Protein AF-A0A821RP62-F1 (afdb_monomer)

Organism: NCBI:txid392032

Secondary structure (DSSP, 8-state):
--TTTTTHHHHT-GGGHHHHHHHHHTT--HHHHTSPP--------TTSTTTTTHHHHHHHHHHHHHHHHHHTT--

Nearest PDB structures (foldseek):
  5ze4-assembly1_A  TM=9.972E-01  e=1.343E-03  Arabidopsis thaliana
  9jpi-assembly1_A-2  TM=9.959E-01  e=1.741E-03  Arabidopsis thaliana
  6ovt-assembly1_B  TM=9.388E-01  e=3.230E-02  Mycobacterium tuberculosis
  6ovt-assembly1_C  TM=9.549E-01  e=3.230E-02  Mycobacterium tuberculosis

Solvent-accessible surface area (backbone atoms only — not comparable to full-atom values): 4610 Å² total; per-residue (Å²): 128,72,82,19,73,67,47,38,64,44,51,68,38,77,90,32,52,68,60,40,52,55,47,41,73,76,70,50,51,78,76,55,44,69,43,59,77,80,88,86,86,63,82,47,45,83,90,43,87,94,24,46,60,35,50,63,53,46,54,52,53,53,51,52,55,57,52,53,39,68,75,66,69,69,122

Foldseek 3Di:
DQQAVPLCVQLVDPVNVVSNVVVVVVVDDNLNSSHHDDDQDAPADCPDPVRVCRVVVSVVVVVVVVVVCVVVVVD

Structure (mmCIF, N/CA/C/O backbone):
data_AF-A0A821RP62-F1
#
_entry.id   AF-A0A821RP62-F1
#
loop_
_atom_site.group_PDB
_atom_site.id
_atom_site.type_symbol
_atom_site.label_atom_id
_atom_site.label_alt_id
_atom_site.label_comp_id
_atom_site.label_asym_id
_atom_site.label_entity_id
_atom_site.label_seq_id
_atom_site.pdbx_PDB_ins_code
_atom_site.Cartn_x
_atom_site.Cartn_y
_atom_site.Cartn_z
_atom_site.occupancy
_atom_site.B_iso_or_equiv
_atom_site.auth_seq_id
_atom_site.auth_comp_id
_atom_site.auth_asym_id
_atom_site.auth_atom_id
_atom_site.pdbx_PDB_model_num
ATOM 1 N N . MET A 1 1 ? -0.746 3.056 21.137 1.00 63.59 1 MET A N 1
ATOM 2 C CA . MET A 1 1 ? -1.435 3.825 20.072 1.00 63.59 1 MET A CA 1
ATOM 3 C C . MET A 1 1 ? -1.929 2.836 19.025 1.00 63.59 1 MET A C 1
ATOM 5 O O . MET A 1 1 ? -1.261 1.818 18.879 1.00 63.59 1 MET A O 1
ATOM 9 N N . PRO A 1 2 ? -3.052 3.091 18.332 1.00 81.94 2 PRO A N 1
ATOM 10 C CA . PRO A 1 2 ? -3.512 2.233 17.239 1.00 81.94 2 PRO A CA 1
ATOM 11 C C . PRO A 1 2 ? -2.419 2.065 16.175 1.00 81.94 2 PRO A C 1
ATOM 13 O O . PRO A 1 2 ? -1.698 3.023 15.883 1.00 81.94 2 PRO A O 1
ATOM 16 N N . SER A 1 3 ? -2.291 0.870 15.597 1.00 87.69 3 SER A N 1
ATOM 17 C CA . SER A 1 3 ? -1.288 0.571 14.560 1.00 87.69 3 SER A CA 1
ATOM 18 C C . SER A 1 3 ? -1.539 1.337 13.252 1.00 87.69 3 SER A C 1
ATOM 20 O O . SER A 1 3 ? -0.616 1.564 12.477 1.00 87.69 3 SER A O 1
ATOM 22 N N . ASN A 1 4 ? -2.767 1.812 13.033 1.00 94.75 4 ASN A N 1
ATOM 23 C CA . ASN A 1 4 ? -3.246 2.457 11.813 1.00 94.75 4 ASN A CA 1
ATOM 24 C C . ASN A 1 4 ? -3.362 3.996 11.929 1.00 94.75 4 ASN A C 1
ATOM 26 O O . ASN A 1 4 ? -4.243 4.618 11.333 1.00 94.75 4 ASN A O 1
ATOM 30 N N . LYS A 1 5 ? -2.466 4.640 12.693 1.00 95.44 5 LYS A N 1
ATOM 31 C CA . LYS A 1 5 ? -2.499 6.086 13.015 1.00 95.44 5 LYS A CA 1
ATOM 32 C C . LYS A 1 5 ? -2.793 7.014 11.824 1.00 95.44 5 LYS A C 1
ATOM 34 O O . LYS A 1 5 ? -3.496 8.002 12.000 1.00 95.44 5 LYS A O 1
ATOM 39 N N . TYR A 1 6 ? -2.247 6.724 10.644 1.00 96.19 6 TYR A N 1
ATOM 40 C CA . TYR A 1 6 ? -2.448 7.548 9.447 1.00 96.19 6 TYR A CA 1
ATOM 41 C C . TYR A 1 6 ? -3.610 7.058 8.581 1.00 96.19 6 TYR A C 1
ATOM 43 O O . TYR A 1 6 ? -4.464 7.860 8.212 1.00 96.19 6 TYR A O 1
ATOM 51 N N . SER A 1 7 ? -3.687 5.754 8.294 1.00 96.88 7 SER A N 1
ATOM 52 C CA . SER A 1 7 ? -4.752 5.204 7.445 1.00 96.88 7 SER A CA 1
ATOM 53 C C . SER A 1 7 ? -6.145 5.389 8.050 1.00 96.88 7 SER A C 1
ATOM 55 O O . SER A 1 7 ? -7.092 5.636 7.306 1.00 96.88 7 SER A O 1
ATOM 57 N N . SER A 1 8 ? -6.255 5.403 9.382 1.00 96.56 8 SER A N 1
ATOM 58 C CA . SER A 1 8 ? -7.505 5.665 10.113 1.00 96.56 8 SER A CA 1
ATOM 59 C C . SER A 1 8 ? -8.214 6.963 9.738 1.00 96.56 8 SER A C 1
ATOM 61 O O . SER A 1 8 ? -9.444 7.034 9.804 1.00 96.56 8 SER A O 1
ATOM 63 N N . GLN A 1 9 ? -7.473 7.977 9.278 1.00 96.25 9 GLN A N 1
ATOM 64 C CA . GLN A 1 9 ? -8.071 9.225 8.805 1.00 96.25 9 GLN A CA 1
ATOM 65 C C . GLN A 1 9 ? -9.020 8.991 7.629 1.00 96.25 9 GLN A C 1
ATOM 67 O O . GLN A 1 9 ? -10.059 9.638 7.563 1.00 96.25 9 GLN A O 1
ATOM 72 N N . LEU A 1 10 ? -8.694 8.049 6.740 1.00 96.62 10 LEU A N 1
ATOM 73 C CA . LEU A 1 10 ? -9.532 7.679 5.601 1.00 96.62 10 LEU A CA 1
ATOM 74 C C . LEU A 1 10 ? -10.449 6.502 5.938 1.00 96.62 10 LEU A C 1
ATOM 76 O O . LEU A 1 10 ? -11.607 6.492 5.526 1.00 96.62 10 LEU A O 1
ATOM 80 N N . THR A 1 11 ? -9.958 5.522 6.699 1.00 97.25 11 THR A N 1
ATOM 81 C CA . THR A 1 11 ? -10.662 4.249 6.889 1.00 97.25 11 THR A CA 1
ATOM 82 C C . THR A 1 11 ? -11.698 4.246 8.015 1.00 97.25 11 THR A C 1
ATOM 84 O O . THR A 1 11 ? -12.559 3.372 8.011 1.00 97.25 11 THR A O 1
ATOM 87 N N . GLN A 1 12 ? -11.670 5.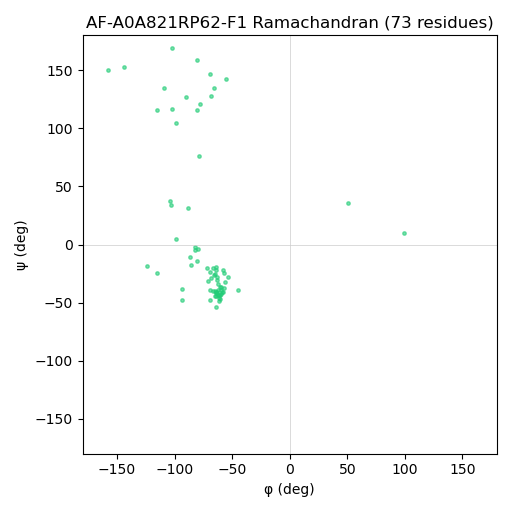203 8.955 1.00 96.00 12 GLN A N 1
ATOM 88 C CA . GLN A 1 12 ? -12.659 5.295 10.048 1.00 96.00 12 GLN A CA 1
ATOM 89 C C . GLN A 1 12 ? -13.540 6.552 10.007 1.00 96.00 12 GLN A C 1
ATOM 91 O O . GLN A 1 12 ? -14.640 6.552 10.564 1.00 96.00 12 GLN A O 1
ATOM 96 N N . ASN A 1 13 ? -13.093 7.644 9.384 1.00 95.81 13 ASN A N 1
ATOM 97 C CA . ASN A 1 13 ? -13.868 8.883 9.373 1.00 95.81 13 ASN A CA 1
ATOM 98 C C . ASN A 1 13 ? -14.970 8.835 8.301 1.00 95.81 13 ASN A C 1
ATOM 100 O O . ASN A 1 13 ? -14.696 8.816 7.103 1.00 95.81 13 ASN A O 1
ATOM 104 N N . LYS A 1 14 ? -16.231 8.881 8.747 1.00 95.38 14 LYS A N 1
ATOM 105 C CA . LYS A 1 14 ? -17.432 8.823 7.895 1.00 95.38 14 LYS A CA 1
ATOM 106 C C . LYS A 1 14 ? -17.499 9.926 6.831 1.00 95.38 14 LYS A C 1
ATOM 108 O O . LYS A 1 14 ? -18.173 9.742 5.823 1.00 95.38 14 LYS A O 1
ATOM 113 N N . ALA A 1 15 ? -16.793 11.044 7.018 1.00 97.44 15 ALA A N 1
ATOM 114 C CA . ALA A 1 15 ? -16.704 12.103 6.014 1.00 97.44 15 ALA A CA 1
ATOM 115 C C . ALA A 1 15 ? -16.001 11.649 4.717 1.00 97.44 15 ALA A C 1
ATOM 117 O O . ALA A 1 15 ? -16.237 12.237 3.665 1.00 97.44 15 ALA A O 1
ATOM 118 N N . TYR A 1 16 ? -15.178 10.592 4.763 1.00 97.25 16 TYR A N 1
ATOM 119 C CA . TYR A 1 16 ? -14.415 10.081 3.617 1.00 97.25 16 TYR A CA 1
ATOM 120 C C . TYR A 1 16 ? -15.004 8.794 3.017 1.00 97.25 16 TYR A C 1
ATOM 122 O O . TYR A 1 16 ? -14.268 7.919 2.560 1.00 97.25 16 TYR A O 1
ATOM 130 N N . GLY A 1 17 ? -16.336 8.680 2.968 1.00 97.38 17 GLY A N 1
ATOM 131 C CA . GLY A 1 17 ? -17.018 7.506 2.405 1.00 97.38 17 GLY A CA 1
ATOM 132 C C . GLY A 1 17 ? -16.620 7.179 0.955 1.00 97.38 17 GLY A C 1
ATOM 13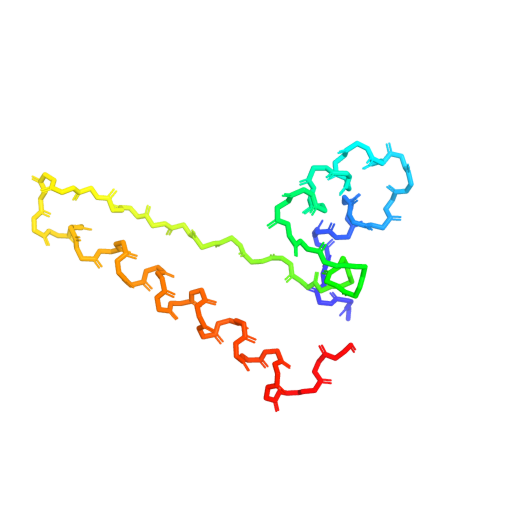3 O O . GLY A 1 17 ? -16.523 6.011 0.592 1.00 97.38 17 GLY A O 1
ATOM 134 N N . THR A 1 18 ? -16.299 8.182 0.131 1.00 97.56 18 THR A N 1
ATOM 135 C CA . THR A 1 18 ? -15.800 7.965 -1.241 1.00 97.56 18 THR A CA 1
ATOM 136 C C . THR A 1 18 ? -14.396 7.364 -1.269 1.00 97.56 18 THR A C 1
ATOM 138 O O . THR A 1 18 ? -14.135 6.468 -2.068 1.00 97.56 18 THR A O 1
ATOM 141 N N . ALA A 1 19 ? -13.499 7.794 -0.375 1.00 97.81 19 ALA A N 1
ATOM 142 C CA . ALA A 1 19 ? -12.174 7.191 -0.241 1.00 97.81 19 ALA A CA 1
ATOM 143 C C . ALA A 1 19 ? -12.281 5.738 0.245 1.00 97.81 19 ALA A C 1
ATOM 145 O O . ALA A 1 19 ? -11.590 4.864 -0.271 1.00 97.81 19 ALA A O 1
ATOM 146 N N . GLN A 1 20 ? -13.197 5.463 1.179 1.00 98.38 20 GLN A N 1
ATOM 147 C CA . GLN A 1 20 ? -13.486 4.104 1.645 1.00 98.38 20 GLN A CA 1
ATOM 148 C C . GLN A 1 20 ? -14.014 3.226 0.507 1.00 98.38 20 GLN A C 1
ATOM 150 O O . GLN A 1 20 ? -13.529 2.113 0.337 1.00 98.38 20 GLN A O 1
ATOM 155 N N . ALA A 1 21 ? -14.929 3.733 -0.326 1.00 98.19 21 ALA A N 1
ATOM 156 C CA . ALA A 1 21 ? -15.426 3.011 -1.499 1.00 98.19 21 ALA A CA 1
ATOM 157 C C . ALA A 1 21 ? -14.303 2.658 -2.492 1.00 98.19 21 ALA A C 1
ATOM 159 O O . ALA A 1 21 ? -14.247 1.530 -2.977 1.00 98.19 21 ALA A O 1
ATOM 160 N N . MET A 1 22 ? -13.374 3.587 -2.748 1.00 98.44 22 MET A N 1
ATOM 161 C CA . MET A 1 22 ? -12.201 3.312 -3.587 1.00 98.44 22 MET A CA 1
ATOM 162 C C . MET A 1 22 ? -11.294 2.243 -2.970 1.00 98.44 22 MET A C 1
ATOM 164 O O . MET A 1 22 ? -10.822 1.362 -3.679 1.00 98.44 22 MET A O 1
ATOM 168 N N . LEU A 1 23 ? -11.085 2.278 -1.652 1.00 97.88 23 LEU A N 1
ATOM 169 C CA . LEU A 1 23 ? -10.301 1.268 -0.940 1.00 97.88 23 LEU A CA 1
ATOM 170 C C . LEU A 1 23 ? -10.957 -0.121 -1.014 1.00 97.88 23 LEU A C 1
ATOM 172 O O . LEU A 1 23 ? -10.274 -1.090 -1.347 1.00 97.88 23 LEU A O 1
ATOM 176 N N . TYR A 1 24 ? -12.275 -0.217 -0.819 1.00 98.00 24 TYR A N 1
ATOM 177 C CA . TYR A 1 24 ? -13.029 -1.460 -1.027 1.00 98.00 24 TYR A CA 1
ATOM 178 C C . TYR A 1 24 ? -12.891 -1.986 -2.463 1.00 98.00 24 TYR A C 1
ATOM 180 O O . TYR A 1 24 ? -12.679 -3.179 -2.664 1.00 98.00 24 TYR A O 1
ATOM 188 N N . ALA A 1 25 ? -12.924 -1.107 -3.470 1.00 98.12 25 ALA A N 1
ATOM 189 C CA . ALA A 1 25 ? -12.765 -1.496 -4.873 1.00 98.12 25 ALA A CA 1
ATOM 190 C C . ALA A 1 25 ? -11.382 -2.099 -5.198 1.00 98.12 25 ALA A C 1
ATOM 192 O O . ALA A 1 25 ? -11.253 -2.822 -6.184 1.00 98.12 25 ALA A O 1
ATOM 193 N N . THR A 1 26 ? -10.359 -1.860 -4.366 1.00 96.56 26 THR A N 1
ATOM 194 C CA . THR A 1 26 ? -9.045 -2.524 -4.493 1.00 96.56 26 THR A CA 1
ATOM 195 C C . THR A 1 26 ? -9.011 -3.945 -3.914 1.00 96.56 26 THR A C 1
ATOM 197 O O . THR A 1 26 ? -7.996 -4.630 -4.033 1.00 96.56 26 THR A O 1
ATOM 200 N N . GLY A 1 27 ? -10.112 -4.399 -3.306 1.00 95.75 27 GLY A N 1
ATOM 201 C CA . GLY A 1 27 ? -10.254 -5.728 -2.712 1.00 95.75 27 GLY A CA 1
ATOM 202 C C . GLY A 1 27 ? -10.055 -5.782 -1.196 1.00 95.75 27 GLY A C 1
ATOM 203 O O . GLY A 1 27 ? -9.973 -6.881 -0.654 1.00 95.75 27 GLY A O 1
ATOM 204 N N . LEU A 1 28 ? -9.972 -4.638 -0.505 1.00 95.38 28 LEU A N 1
ATOM 205 C CA . LEU A 1 28 ? -9.972 -4.611 0.962 1.00 95.38 28 LEU A CA 1
ATOM 206 C C . LEU A 1 28 ? -11.346 -5.003 1.515 1.00 95.38 28 LEU A C 1
ATOM 208 O O . LEU A 1 28 ? -12.375 -4.686 0.925 1.00 95.38 28 LEU A O 1
ATOM 212 N N . THR A 1 29 ? -11.358 -5.662 2.669 1.00 95.56 29 THR A N 1
ATOM 213 C CA . THR A 1 29 ? -12.566 -6.013 3.426 1.00 95.56 29 THR A CA 1
ATOM 214 C C . THR A 1 29 ? -12.769 -5.071 4.613 1.00 95.56 29 THR A C 1
ATOM 216 O O . THR A 1 29 ? -11.883 -4.296 4.966 1.00 95.56 29 THR A O 1
ATOM 219 N N . GLU A 1 30 ? -13.931 -5.122 5.264 1.00 94.75 30 GLU A N 1
ATOM 220 C CA . GLU A 1 30 ? -14.194 -4.277 6.438 1.00 94.75 30 GLU A CA 1
ATOM 221 C C . GLU A 1 30 ? -13.192 -4.510 7.592 1.00 94.75 30 GLU A C 1
ATOM 223 O O . GLU A 1 30 ? -12.680 -3.524 8.126 1.00 94.75 30 GLU A O 1
ATOM 228 N N . PRO A 1 31 ? -12.784 -5.757 7.915 1.00 92.50 31 PRO A N 1
ATOM 229 C CA . PRO A 1 31 ? -11.660 -5.998 8.824 1.00 92.50 31 PRO A CA 1
ATOM 230 C C . PRO A 1 31 ? -10.342 -5.342 8.384 1.00 92.50 31 PRO A C 1
ATOM 232 O O . PRO A 1 31 ? -9.607 -4.813 9.217 1.00 92.50 31 PRO A O 1
ATOM 235 N N . ASP A 1 32 ? -10.041 -5.305 7.081 1.00 93.38 32 ASP A N 1
ATOM 236 C CA . ASP A 1 32 ? -8.811 -4.676 6.581 1.00 93.38 32 ASP A CA 1
ATOM 237 C C . ASP A 1 32 ? -8.780 -3.163 6.810 1.00 93.38 32 ASP A C 1
ATOM 239 O O . ASP A 1 32 ? -7.706 -2.578 6.960 1.00 93.38 32 ASP A O 1
ATOM 243 N N . MET A 1 33 ? -9.942 -2.515 6.894 1.00 95.25 33 MET A N 1
ATOM 244 C CA . MET A 1 33 ? -10.039 -1.072 7.132 1.00 95.25 33 MET A CA 1
ATOM 245 C C . MET A 1 33 ? -9.510 -0.674 8.519 1.00 95.25 33 MET A C 1
ATOM 247 O O . MET A 1 33 ? -9.035 0.455 8.704 1.00 95.25 33 MET A O 1
ATOM 251 N N . ALA A 1 34 ? -9.528 -1.598 9.484 1.00 93.56 34 ALA A N 1
ATOM 252 C CA . ALA A 1 34 ? -8.950 -1.408 10.814 1.00 93.56 34 ALA A CA 1
ATOM 253 C C . ALA A 1 34 ? -7.423 -1.628 10.851 1.00 93.56 34 ALA A C 1
ATOM 255 O O . ALA A 1 34 ? -6.762 -1.212 11.806 1.00 93.56 34 ALA A O 1
ATOM 256 N N . ARG A 1 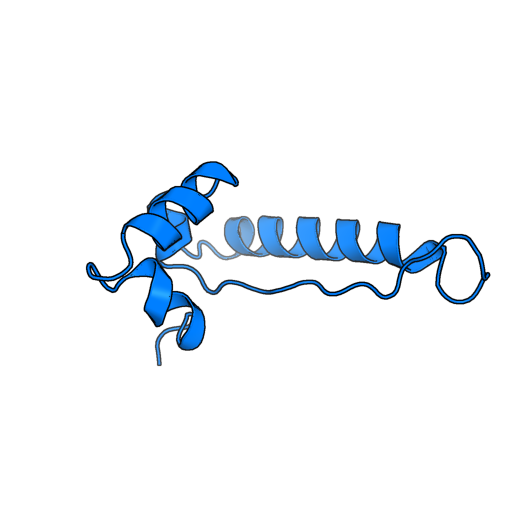35 ? -6.835 -2.232 9.812 1.00 91.31 35 ARG A N 1
ATOM 257 C CA . ARG A 1 35 ? -5.403 -2.549 9.760 1.00 91.31 35 ARG A CA 1
ATOM 258 C C . ARG A 1 35 ? -4.558 -1.336 9.363 1.00 91.31 35 ARG A C 1
ATOM 260 O O . ARG A 1 35 ? -5.021 -0.356 8.770 1.00 91.31 35 ARG A O 1
ATOM 267 N N . ALA A 1 36 ? -3.274 -1.397 9.707 1.00 93.50 36 ALA A N 1
ATOM 268 C CA . ALA A 1 36 ? -2.296 -0.432 9.223 1.00 93.50 36 ALA A CA 1
ATOM 269 C C . ALA A 1 36 ? -2.086 -0.627 7.716 1.00 93.50 36 ALA A C 1
ATOM 271 O O . ALA A 1 36 ? -1.799 -1.736 7.270 1.00 93.50 36 ALA A O 1
ATOM 272 N N . GLN A 1 37 ? -2.204 0.445 6.934 1.00 94.88 37 GLN A N 1
ATOM 273 C CA . GLN A 1 37 ? -1.898 0.395 5.505 1.00 94.88 37 GLN A CA 1
ATOM 274 C C . GLN A 1 37 ? -0.423 0.733 5.284 1.00 94.88 37 GLN A C 1
ATOM 276 O O . GLN A 1 37 ? 0.059 1.767 5.749 1.00 94.88 37 GLN A O 1
ATOM 281 N N . VAL A 1 38 ? 0.286 -0.141 4.571 1.00 94.12 38 VAL A N 1
ATOM 282 C CA . VAL A 1 38 ? 1.720 -0.010 4.287 1.00 94.12 38 VAL A CA 1
ATOM 283 C C . VAL A 1 38 ? 1.912 0.164 2.784 1.00 94.12 38 VAL A C 1
ATOM 285 O O . VAL A 1 38 ? 1.607 -0.736 2.006 1.00 94.12 38 VAL A O 1
ATOM 288 N N . GLY A 1 39 ? 2.419 1.326 2.372 1.00 96.12 39 GLY A N 1
ATOM 289 C CA . GLY A 1 39 ? 2.789 1.578 0.980 1.00 96.12 39 GLY A CA 1
ATOM 290 C C . GLY A 1 39 ? 4.131 0.932 0.642 1.00 96.12 39 GLY A C 1
ATOM 291 O O . GLY A 1 39 ? 5.143 1.260 1.259 1.00 96.12 39 GLY A O 1
ATOM 292 N N . ILE A 1 40 ? 4.150 0.038 -0.347 1.00 96.88 40 ILE A N 1
ATOM 293 C CA . ILE A 1 40 ? 5.375 -0.582 -0.868 1.00 96.88 40 ILE A CA 1
ATOM 294 C C . ILE A 1 40 ? 5.774 0.175 -2.132 1.00 96.88 40 ILE A C 1
ATOM 296 O O . ILE A 1 40 ? 5.139 0.038 -3.175 1.00 96.88 40 ILE A O 1
ATOM 300 N N . VAL A 1 41 ? 6.806 1.011 -2.028 1.00 97.31 41 VAL A N 1
ATOM 301 C CA . VAL A 1 41 ? 7.263 1.866 -3.128 1.00 97.31 41 VAL A CA 1
ATOM 302 C C . VAL A 1 41 ? 8.513 1.257 -3.754 1.00 97.31 41 VAL A C 1
ATOM 304 O O . VAL A 1 41 ? 9.545 1.137 -3.097 1.00 97.31 41 VAL A O 1
ATOM 307 N N . SER A 1 42 ? 8.419 0.879 -5.029 1.00 96.94 42 SER A N 1
ATOM 308 C CA . SER A 1 42 ? 9.524 0.299 -5.796 1.00 96.94 42 SER A CA 1
ATOM 309 C C . SER A 1 42 ? 10.022 1.273 -6.854 1.00 96.94 42 SER A C 1
ATOM 311 O O . SER A 1 42 ? 9.224 1.856 -7.583 1.00 96.94 42 SER A O 1
ATOM 313 N N . MET A 1 43 ? 11.342 1.427 -6.969 1.00 97.44 43 MET A N 1
ATOM 314 C CA . MET A 1 43 ? 11.989 2.215 -8.030 1.00 97.44 43 MET A CA 1
ATOM 315 C C . MET A 1 43 ? 12.277 1.368 -9.276 1.00 97.44 43 MET A C 1
ATOM 317 O O . MET A 1 43 ? 13.281 1.577 -9.955 1.00 97.44 43 MET A O 1
ATOM 321 N N . TRP A 1 44 ? 11.429 0.375 -9.545 1.00 97.69 44 TRP A N 1
ATOM 322 C CA . TRP A 1 44 ? 11.576 -0.534 -10.673 1.00 97.69 44 TRP A CA 1
ATOM 323 C C . TRP A 1 44 ? 11.406 0.182 -12.013 1.00 97.69 44 TRP A C 1
ATOM 325 O O . TRP A 1 44 ? 10.463 0.942 -12.221 1.00 97.69 44 TRP A O 1
ATOM 335 N N . TYR A 1 45 ? 12.321 -0.122 -12.926 1.00 97.25 45 TYR A N 1
ATOM 336 C CA . TYR A 1 45 ? 12.162 0.061 -14.360 1.00 97.25 45 TYR A CA 1
ATOM 337 C C . TYR A 1 45 ? 13.147 -0.873 -15.077 1.00 97.25 45 TYR A C 1
ATOM 339 O O . TYR A 1 45 ? 14.225 -1.158 -14.552 1.00 97.25 45 TYR A O 1
ATOM 347 N N . ASP A 1 46 ? 12.808 -1.330 -16.283 1.00 96.81 46 ASP A N 1
ATOM 348 C CA . ASP A 1 46 ? 13.600 -2.348 -16.999 1.00 96.81 46 ASP A CA 1
ATOM 349 C C . ASP A 1 46 ? 14.820 -1.793 -17.755 1.00 96.81 46 ASP A C 1
ATOM 351 O O . ASP A 1 46 ? 15.586 -2.538 -18.359 1.00 96.81 46 ASP A O 1
ATOM 355 N N . GLY A 1 47 ? 15.024 -0.476 -17.727 1.00 98.00 47 GLY A N 1
ATOM 356 C CA . GLY A 1 47 ? 16.085 0.199 -18.477 1.00 98.00 47 GLY A CA 1
ATOM 357 C C . GLY A 1 47 ? 17.461 0.186 -17.806 1.00 98.00 47 GLY A C 1
ATOM 358 O O . GLY A 1 47 ? 18.415 0.671 -18.413 1.00 98.00 47 GLY A O 1
ATOM 359 N N . ASN A 1 48 ? 17.596 -0.325 -16.574 1.00 97.81 48 ASN A N 1
ATOM 360 C CA . ASN A 1 48 ? 18.905 -0.502 -15.944 1.00 97.81 48 ASN A CA 1
ATOM 361 C C . ASN A 1 48 ? 18.997 -1.776 -15.078 1.00 97.81 48 ASN A C 1
ATOM 363 O O . ASN A 1 48 ? 18.001 -2.231 -14.509 1.00 97.81 48 ASN A O 1
ATOM 367 N N . PRO A 1 49 ? 20.210 -2.339 -14.921 1.00 97.00 49 PRO A N 1
ATOM 368 C CA . PRO A 1 49 ? 20.418 -3.519 -14.085 1.00 97.00 49 PRO A CA 1
ATOM 369 C C . PRO A 1 49 ? 20.237 -3.248 -12.585 1.00 97.00 49 PRO A C 1
ATOM 371 O O . PRO A 1 49 ? 19.935 -4.175 -11.840 1.00 97.00 49 PRO A O 1
ATOM 374 N N . CYS A 1 50 ? 20.393 -1.996 -12.137 1.00 97.81 50 CYS A N 1
ATOM 375 C CA . CYS A 1 50 ? 20.274 -1.622 -10.725 1.00 97.81 50 CYS A CA 1
ATOM 376 C C . CYS A 1 50 ? 18.840 -1.749 -10.186 1.00 97.81 50 CYS A C 1
ATOM 378 O O . CYS A 1 50 ? 18.655 -1.955 -8.990 1.00 97.81 50 CYS A O 1
ATOM 380 N N . ASN A 1 51 ? 17.832 -1.592 -11.051 1.00 98.44 51 ASN A N 1
ATOM 381 C CA . ASN A 1 51 ? 16.438 -1.441 -10.649 1.00 98.44 51 ASN A CA 1
ATOM 382 C C . ASN A 1 51 ? 15.504 -2.478 -11.276 1.00 98.44 51 ASN A C 1
ATOM 384 O O . ASN A 1 51 ? 14.420 -2.700 -10.736 1.00 98.44 51 ASN A O 1
ATOM 388 N N . MET A 1 52 ? 15.902 -3.152 -12.360 1.00 97.81 52 MET A N 1
ATOM 389 C CA . MET A 1 52 ? 15.049 -4.133 -13.049 1.00 97.81 52 MET A CA 1
ATOM 390 C C . MET A 1 52 ? 14.567 -5.282 -12.143 1.00 97.81 52 MET A C 1
ATOM 392 O O . MET A 1 52 ? 13.513 -5.866 -12.373 1.00 97.81 52 MET A O 1
ATOM 396 N N . HIS A 1 53 ? 15.293 -5.598 -11.066 1.00 97.69 53 HIS A N 1
ATOM 397 C CA . HIS A 1 53 ? 14.898 -6.637 -10.110 1.00 97.69 53 HIS A CA 1
ATOM 398 C C . HIS A 1 53 ? 13.963 -6.140 -8.990 1.00 97.69 53 HIS A C 1
ATOM 400 O O . HIS A 1 53 ? 13.416 -6.952 -8.240 1.00 97.69 53 HIS A O 1
ATOM 406 N N . LEU A 1 54 ? 13.776 -4.824 -8.837 1.00 98.44 54 LEU A N 1
ATOM 407 C CA . LEU A 1 54 ? 13.023 -4.246 -7.718 1.00 98.44 54 LEU A CA 1
ATOM 408 C C . LEU A 1 54 ? 11.511 -4.490 -7.819 1.00 98.44 54 LEU A 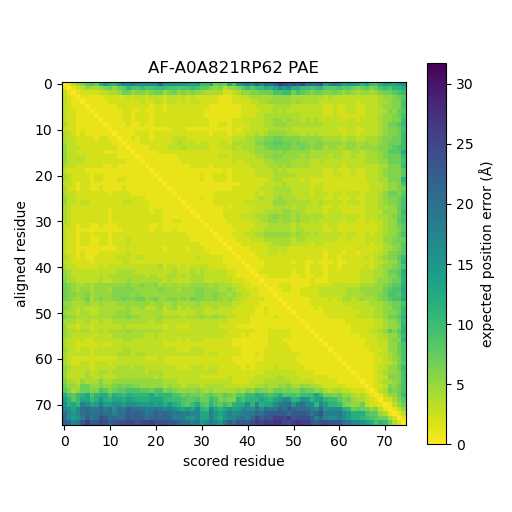C 1
ATOM 410 O O . LEU A 1 54 ? 10.829 -4.429 -6.797 1.00 98.44 54 LEU A O 1
ATOM 414 N N . GLY A 1 55 ? 10.984 -4.796 -9.010 1.00 97.06 55 GLY A N 1
ATOM 415 C CA . GLY A 1 55 ? 9.577 -5.172 -9.188 1.00 97.06 55 GLY A CA 1
ATOM 416 C C . GLY A 1 55 ? 9.269 -6.479 -8.459 1.00 97.06 55 GLY A C 1
ATOM 417 O O . GLY A 1 55 ? 8.446 -6.508 -7.551 1.00 97.06 55 GLY A O 1
ATOM 418 N N . ARG A 1 56 ? 10.057 -7.527 -8.737 1.00 97.62 56 ARG A N 1
ATOM 419 C CA . ARG A 1 56 ? 9.937 -8.826 -8.051 1.00 97.62 56 ARG A CA 1
ATOM 420 C C . ARG A 1 56 ? 10.141 -8.706 -6.544 1.00 97.62 56 ARG A C 1
ATOM 422 O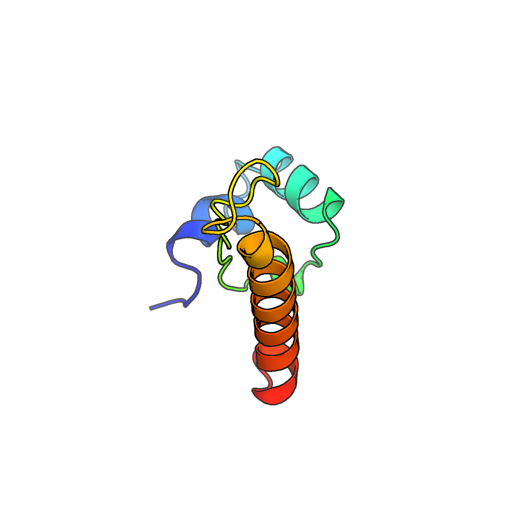 O . ARG A 1 56 ? 9.453 -9.366 -5.776 1.00 97.62 56 ARG A O 1
ATOM 429 N 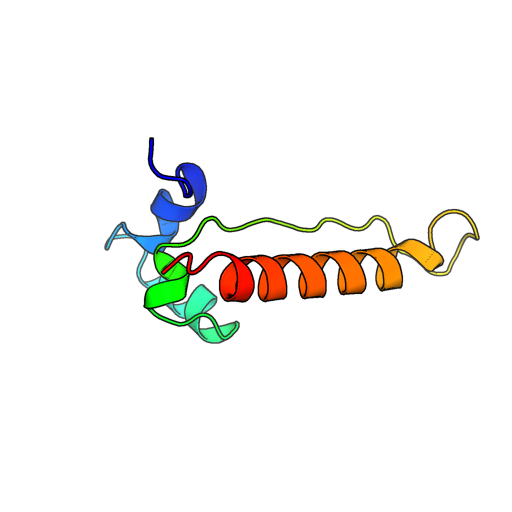N . LEU A 1 57 ? 11.089 -7.871 -6.109 1.00 98.12 57 LEU A N 1
ATOM 430 C CA . LEU A 1 57 ? 11.307 -7.641 -4.681 1.00 98.12 57 LEU A CA 1
ATOM 431 C C . LEU A 1 57 ? 10.069 -7.021 -4.015 1.00 98.12 57 LEU A C 1
ATOM 433 O O . LEU A 1 57 ? 9.724 -7.417 -2.905 1.00 98.12 57 LEU A O 1
ATOM 437 N N . ALA A 1 58 ? 9.379 -6.097 -4.688 1.00 98.25 58 ALA A N 1
ATOM 438 C CA . ALA A 1 58 ? 8.146 -5.506 -4.176 1.00 98.25 58 ALA A CA 1
ATOM 439 C C . ALA A 1 58 ? 7.022 -6.545 -4.035 1.00 98.25 58 ALA A C 1
ATOM 441 O O . ALA A 1 58 ? 6.359 -6.562 -2.997 1.00 98.25 58 ALA A O 1
ATOM 442 N N . ASP A 1 59 ? 6.876 -7.454 -5.005 1.00 97.62 59 ASP A N 1
ATOM 443 C CA . ASP A 1 59 ? 5.903 -8.554 -4.943 1.00 97.62 59 ASP A CA 1
ATOM 444 C C . ASP A 1 59 ? 6.171 -9.480 -3.742 1.00 97.62 59 ASP A C 1
ATOM 446 O O . ASP A 1 59 ? 5.251 -9.823 -2.995 1.00 97.62 59 ASP A O 1
ATOM 450 N N . TYR A 1 60 ? 7.441 -9.831 -3.494 1.00 97.50 60 TYR A N 1
ATOM 451 C CA . TYR A 1 60 ? 7.828 -10.631 -2.324 1.00 97.50 60 TYR A CA 1
ATOM 452 C C . TYR A 1 60 ? 7.501 -9.928 -1.004 1.00 97.50 60 TYR A C 1
ATOM 454 O O . TYR A 1 60 ? 6.977 -10.554 -0.080 1.00 97.50 60 TYR A O 1
ATOM 462 N N . VAL A 1 61 ? 7.780 -8.625 -0.906 1.00 97.12 61 VAL A N 1
ATOM 463 C CA . VAL A 1 61 ? 7.437 -7.842 0.288 1.00 97.12 61 VAL A CA 1
ATOM 464 C C . VAL A 1 61 ? 5.917 -7.794 0.474 1.00 97.12 61 VAL A C 1
ATOM 466 O O . VAL A 1 61 ? 5.442 -7.988 1.592 1.00 97.12 61 VAL A O 1
ATOM 469 N N . GLN A 1 62 ? 5.140 -7.610 -0.599 1.00 94.94 62 GLN A N 1
ATOM 470 C CA . GLN A 1 62 ? 3.676 -7.595 -0.532 1.00 94.94 62 GLN A CA 1
ATOM 471 C C . GLN A 1 62 ? 3.113 -8.931 -0.034 1.00 94.94 62 GLN A C 1
ATOM 473 O O . GLN A 1 62 ? 2.260 -8.939 0.857 1.00 94.94 62 GLN A O 1
ATOM 478 N N . ALA A 1 63 ? 3.604 -10.052 -0.569 1.00 94.38 63 ALA A N 1
ATOM 479 C CA . ALA A 1 63 ? 3.211 -11.387 -0.127 1.00 94.38 63 ALA A CA 1
ATOM 480 C C . ALA A 1 63 ? 3.552 -11.608 1.356 1.00 94.38 63 ALA A C 1
ATOM 482 O O . ALA A 1 63 ? 2.684 -11.993 2.138 1.00 94.38 63 ALA A O 1
ATOM 483 N N . SER A 1 64 ? 4.771 -11.254 1.775 1.00 93.94 64 SER A N 1
ATOM 484 C CA . SER A 1 64 ? 5.196 -11.381 3.173 1.00 93.94 64 SER A CA 1
ATOM 485 C C . SER A 1 64 ? 4.345 -10.544 4.132 1.00 93.94 64 SER A C 1
ATOM 487 O O . SER A 1 64 ? 4.105 -10.977 5.261 1.00 93.94 64 SER A O 1
ATOM 489 N N . MET A 1 65 ? 3.904 -9.350 3.724 1.00 91.25 65 MET A N 1
ATOM 490 C CA . MET A 1 65 ? 3.026 -8.515 4.549 1.00 91.25 65 MET A CA 1
ATOM 491 C C . MET A 1 65 ? 1.669 -9.186 4.754 1.00 91.25 65 MET A C 1
ATOM 493 O O . MET A 1 65 ? 1.202 -9.252 5.890 1.00 91.25 65 MET A O 1
ATOM 497 N N . ARG A 1 66 ? 1.082 -9.757 3.694 1.00 87.06 66 ARG A N 1
ATOM 498 C CA . ARG A 1 66 ? -0.176 -10.515 3.784 1.00 87.06 66 ARG A CA 1
ATOM 499 C C . ARG A 1 66 ? -0.039 -11.732 4.696 1.00 87.06 66 ARG A C 1
ATOM 501 O O . ARG A 1 66 ? -0.811 -11.871 5.633 1.00 87.06 66 ARG A O 1
ATOM 508 N N . GLU A 1 67 ? 1.003 -12.539 4.518 1.00 88.81 67 GLU A N 1
ATOM 509 C CA . GLU A 1 67 ? 1.241 -13.705 5.381 1.00 88.81 67 GLU A CA 1
ATOM 510 C C . GLU A 1 67 ? 1.484 -13.337 6.852 1.00 88.81 67 GLU A C 1
ATOM 512 O O . GLU A 1 67 ? 1.140 -14.095 7.759 1.00 88.81 67 GLU A O 1
ATOM 517 N N . SER A 1 68 ? 2.119 -12.190 7.119 1.00 84.56 68 SER A N 1
ATOM 518 C CA . SER A 1 68 ? 2.392 -11.753 8.495 1.00 84.56 68 SER A CA 1
ATOM 519 C C . SER A 1 68 ? 1.115 -11.487 9.295 1.00 84.56 68 SER A C 1
ATOM 521 O O . SER A 1 68 ? 1.114 -11.648 10.517 1.00 84.56 68 SER A O 1
ATOM 523 N N . ILE A 1 69 ? 0.036 -11.116 8.605 1.00 74.62 69 ILE A N 1
ATOM 524 C CA . ILE A 1 69 ? -1.283 -10.902 9.193 1.00 74.62 69 ILE A CA 1
ATOM 525 C C . ILE A 1 69 ? -1.864 -12.245 9.645 1.00 74.62 69 ILE A C 1
ATOM 527 O O . ILE A 1 69 ? -2.286 -12.367 10.796 1.00 74.62 69 ILE A O 1
ATOM 531 N N . ASP A 1 70 ? -1.800 -13.258 8.777 1.00 71.56 70 ASP A N 1
ATOM 532 C CA . ASP A 1 70 ? -2.340 -14.595 9.042 1.00 71.56 70 ASP A CA 1
ATOM 533 C C . ASP A 1 70 ? -1.580 -15.306 10.171 1.00 71.56 70 ASP A C 1
ATOM 535 O O . ASP A 1 70 ? -2.182 -15.934 11.041 1.00 71.56 70 ASP A O 1
ATOM 539 N N . ARG A 1 71 ? -0.245 -15.174 10.209 1.00 66.69 71 ARG A N 1
ATOM 540 C CA . ARG A 1 71 ? 0.598 -15.842 11.221 1.00 66.69 71 ARG A CA 1
ATOM 541 C C . ARG A 1 71 ? 0.458 -15.272 12.630 1.00 66.69 71 ARG A C 1
ATOM 543 O O . ARG A 1 71 ? 0.636 -16.008 13.595 1.00 66.69 71 ARG A O 1
AT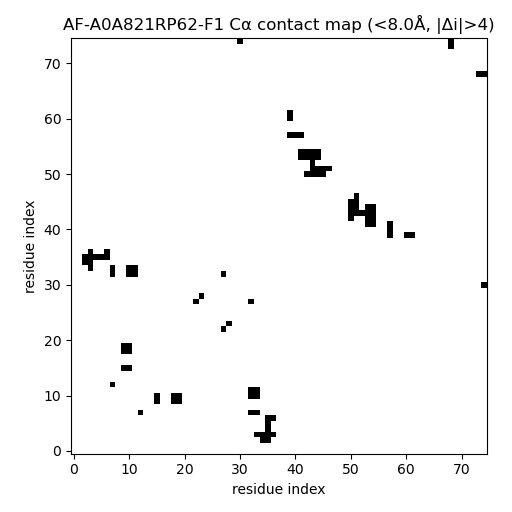OM 550 N N . ASN A 1 72 ? 0.177 -13.978 12.758 1.00 60.69 72 ASN A N 1
ATOM 551 C CA . ASN A 1 72 ? 0.168 -13.300 14.056 1.00 60.69 72 ASN A CA 1
ATOM 552 C C . ASN A 1 72 ? -1.236 -13.140 14.653 1.00 60.69 72 ASN A C 1
ATOM 554 O O . ASN A 1 72 ? -1.372 -12.500 15.694 1.00 60.69 72 ASN A O 1
ATOM 558 N N . ASN A 1 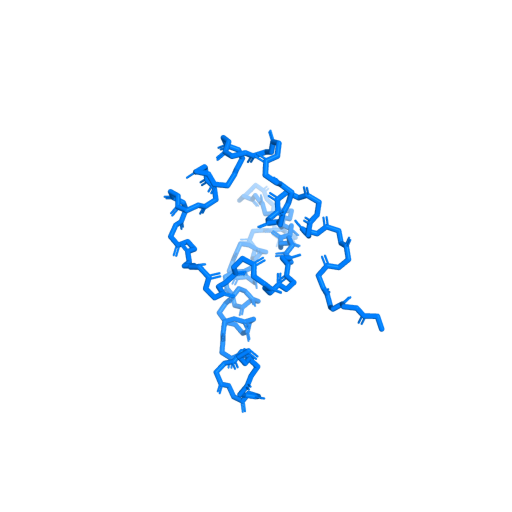73 ? -2.268 -13.704 14.011 1.00 54.78 73 ASN A N 1
ATOM 559 C CA . ASN A 1 73 ? -3.663 -13.583 14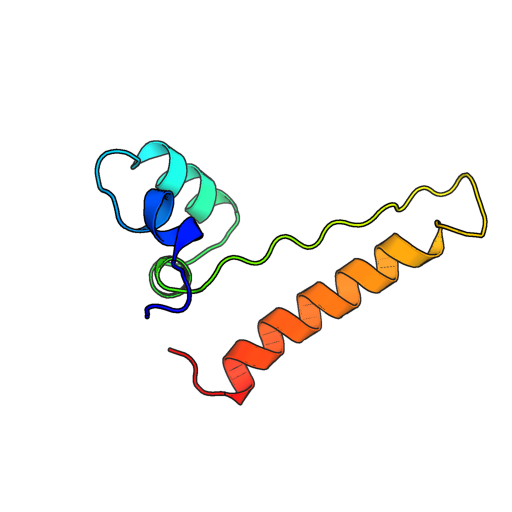.440 1.00 54.78 73 ASN A CA 1
ATOM 560 C C . ASN A 1 73 ? -4.065 -12.113 14.689 1.00 54.78 73 ASN A C 1
ATOM 562 O O . ASN A 1 73 ? -4.805 -11.798 15.621 1.00 54.78 73 ASN A O 1
ATOM 566 N N . LEU A 1 74 ? -3.518 -11.202 13.872 1.00 55.62 74 LEU A N 1
ATOM 567 C CA . LEU A 1 74 ? -3.810 -9.772 13.918 1.00 55.62 74 LEU A CA 1
ATOM 568 C C . LEU A 1 74 ? -5.155 -9.548 13.213 1.00 55.62 74 LEU A C 1
ATOM 570 O O . LEU A 1 74 ? -5.225 -9.152 12.043 1.00 55.62 74 LEU A O 1
ATOM 574 N N . VAL A 1 75 ? -6.219 -9.907 13.930 1.00 49.44 75 VAL A N 1
ATOM 575 C CA . VAL A 1 75 ? -7.599 -9.498 13.650 1.00 49.44 75 VAL A CA 1
ATOM 576 C C . VAL A 1 75 ? -7.837 -8.141 14.291 1.00 49.44 75 VAL A C 1
ATOM 578 O O . VAL A 1 75 ? -7.549 -8.008 15.502 1.00 49.44 75 VAL A O 1
#

Radius of gyration: 15.18 Å; Cα contacts (8 Å, |Δi|>4): 51; chains: 1; bounding box: 38×28×38 Å

Mean predicted aligned error: 4.17 Å

Sequence (75 aa):
MPSNKYSSQLTQNKAYGTAQAMLYATGLTEPDMARAQVGIVSMWYDGNPCNMHLGRLADYVQASMRESIDRNNLV

InterPro domains:
  IPR037237 IlvD/EDD, N-terminal domain [SSF143975] (4-67)
  IPR050165 Dihydroxy-acid dehydratase IlvD/Edd [PTHR21000] (3-67)

pLDDT: mean 92.06, std 11.12, range [49.44, 98.44]